Protein AF-Q4MZN1-F1 (afdb_monomer)

Structure (mmCIF, N/CA/C/O backbone):
data_AF-Q4MZN1-F1
#
_entry.id   AF-Q4MZN1-F1
#
loop_
_atom_site.group_PDB
_atom_site.id
_atom_site.type_symbol
_atom_site.label_atom_id
_atom_site.label_alt_id
_atom_site.label_comp_id
_atom_site.label_asym_id
_atom_site.label_entity_id
_atom_site.label_seq_id
_atom_site.pdbx_PDB_ins_code
_atom_site.Cartn_x
_atom_site.Cartn_y
_atom_site.Cartn_z
_atom_site.occupancy
_atom_site.B_iso_or_equiv
_atom_site.auth_seq_id
_atom_sit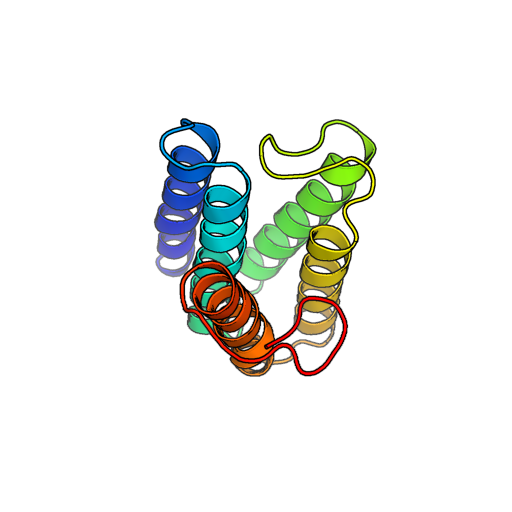e.auth_comp_id
_atom_site.auth_asym_id
_atom_site.auth_atom_id
_atom_site.pdbx_PDB_model_num
ATOM 1 N N . MET A 1 1 ? -8.187 -3.356 22.901 1.00 56.69 1 MET A N 1
ATOM 2 C CA . MET A 1 1 ? -6.742 -3.669 22.824 1.00 56.69 1 MET A CA 1
ATOM 3 C C . MET A 1 1 ? -6.470 -4.682 21.716 1.00 56.69 1 MET A C 1
ATOM 5 O O . MET A 1 1 ? -5.503 -4.509 20.990 1.00 56.69 1 MET A O 1
ATOM 9 N N . ASP A 1 2 ? -7.379 -5.639 21.507 1.00 67.44 2 ASP A N 1
ATOM 10 C CA . ASP A 1 2 ? -7.281 -6.685 20.476 1.00 67.44 2 ASP A CA 1
ATOM 11 C C . ASP A 1 2 ? -7.077 -6.170 19.045 1.00 67.44 2 ASP A C 1
ATOM 13 O O . ASP A 1 2 ? -6.272 -6.726 18.312 1.00 67.44 2 ASP A O 1
ATOM 17 N N . GLU A 1 3 ? -7.705 -5.058 18.646 1.00 70.81 3 GLU A N 1
ATOM 18 C CA . GLU A 1 3 ? -7.513 -4.513 17.291 1.00 70.81 3 GLU A CA 1
ATOM 19 C C . GLU A 1 3 ? -6.106 -3.935 17.044 1.00 70.81 3 GLU A C 1
ATOM 21 O O . GLU A 1 3 ? -5.654 -3.869 15.900 1.00 70.81 3 GLU A O 1
ATOM 26 N N . MET A 1 4 ? -5.372 -3.544 18.095 1.00 77.81 4 MET A N 1
ATOM 27 C CA . MET A 1 4 ? -4.014 -3.004 17.943 1.00 77.81 4 MET A CA 1
ATOM 28 C C . MET A 1 4 ? -2.994 -4.082 17.569 1.00 77.81 4 MET A C 1
ATOM 30 O O . MET A 1 4 ? -1.915 -3.750 17.078 1.00 77.81 4 MET A O 1
ATOM 34 N N . ILE A 1 5 ? -3.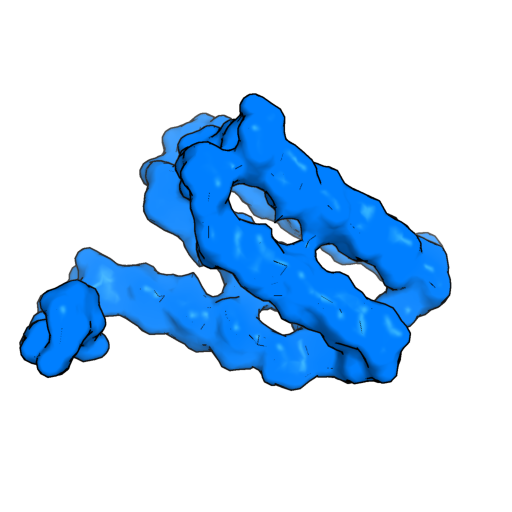346 -5.366 17.709 1.00 86.69 5 ILE A N 1
ATOM 35 C CA . ILE A 1 5 ? -2.508 -6.482 17.254 1.00 86.69 5 ILE A CA 1
ATOM 36 C C . ILE A 1 5 ? -2.217 -6.395 15.750 1.00 86.69 5 ILE A C 1
ATOM 38 O O . ILE A 1 5 ? -1.175 -6.852 15.289 1.00 86.69 5 ILE A O 1
ATOM 42 N N . HIS A 1 6 ? -3.098 -5.742 14.984 1.00 85.81 6 HIS A N 1
ATOM 43 C CA . HIS A 1 6 ? -2.942 -5.516 13.550 1.00 85.81 6 HIS A CA 1
ATOM 44 C C . HIS A 1 6 ? -1.828 -4.517 13.201 1.00 85.81 6 HIS A C 1
ATOM 46 O O . HIS A 1 6 ? -1.381 -4.489 12.056 1.00 85.81 6 HIS A O 1
ATOM 52 N N . LEU A 1 7 ? -1.319 -3.742 14.164 1.00 85.38 7 LEU A N 1
ATOM 53 C CA . LEU A 1 7 ? -0.170 -2.855 13.949 1.00 85.38 7 LEU A CA 1
ATOM 54 C C . LEU A 1 7 ? 1.158 -3.622 13.903 1.00 85.38 7 LEU A C 1
ATOM 56 O O . LEU A 1 7 ? 2.086 -3.192 13.221 1.00 85.38 7 LEU A O 1
ATOM 60 N N . ILE A 1 8 ? 1.240 -4.777 14.570 1.00 90.38 8 ILE A N 1
ATOM 61 C CA . ILE A 1 8 ? 2.434 -5.635 14.581 1.00 90.38 8 ILE A CA 1
ATOM 62 C C . ILE A 1 8 ? 2.815 -6.102 13.165 1.00 90.38 8 ILE A C 1
ATOM 64 O O . ILE A 1 8 ? 3.956 -5.862 12.761 1.00 90.38 8 ILE A O 1
ATOM 68 N N . PRO A 1 9 ? 1.916 -6.723 12.368 1.00 91.81 9 PRO A N 1
ATOM 69 C CA . PRO A 1 9 ? 2.267 -7.129 11.011 1.00 91.81 9 PRO A CA 1
ATOM 70 C C . PRO A 1 9 ? 2.613 -5.928 10.125 1.00 91.81 9 PRO A C 1
ATOM 72 O O . PRO A 1 9 ? 3.531 -6.038 9.319 1.00 91.81 9 PRO A O 1
ATOM 75 N N . ILE A 1 10 ? 1.954 -4.773 10.299 1.00 91.62 10 ILE A N 1
ATOM 76 C CA . ILE A 1 10 ? 2.294 -3.544 9.561 1.00 91.62 10 ILE A CA 1
ATOM 77 C C . ILE A 1 10 ? 3.738 -3.128 9.860 1.00 91.62 10 ILE A C 1
ATOM 79 O O . ILE A 1 10 ? 4.516 -2.911 8.932 1.00 91.62 10 ILE A O 1
ATOM 83 N N . LEU A 1 11 ? 4.124 -3.065 11.135 1.00 92.00 11 LEU A N 1
ATOM 84 C CA . LEU A 1 11 ? 5.488 -2.717 11.529 1.00 92.00 11 LEU A CA 1
ATOM 85 C C . LEU A 1 11 ? 6.510 -3.689 10.924 1.00 92.00 11 LEU A C 1
ATOM 87 O O . LEU A 1 11 ? 7.506 -3.253 10.348 1.00 92.00 11 LEU A O 1
ATOM 91 N N . LEU A 1 12 ? 6.241 -4.995 10.993 1.00 93.44 12 LEU A N 1
ATOM 92 C CA . LEU A 1 12 ? 7.110 -6.025 10.421 1.00 93.44 12 LEU A CA 1
ATOM 93 C C . LEU A 1 12 ? 7.273 -5.858 8.900 1.00 93.44 12 LEU A C 1
ATOM 95 O O . LEU A 1 12 ? 8.391 -5.914 8.388 1.00 93.44 12 LEU A O 1
ATOM 99 N N . ILE A 1 13 ? 6.176 -5.594 8.182 1.00 94.50 13 ILE A N 1
ATOM 100 C CA . ILE A 1 13 ? 6.180 -5.322 6.738 1.00 94.50 13 ILE A CA 1
ATOM 101 C C . ILE A 1 13 ? 7.083 -4.126 6.416 1.00 94.50 13 ILE A C 1
ATOM 103 O O . ILE A 1 13 ? 7.906 -4.208 5.501 1.00 94.50 13 ILE A O 1
ATOM 107 N N . PHE A 1 14 ? 6.973 -3.031 7.175 1.00 92.38 14 PHE A N 1
ATOM 108 C CA . PHE A 1 14 ? 7.818 -1.853 6.976 1.00 92.38 14 PHE A CA 1
ATOM 109 C C . PHE A 1 14 ? 9.292 -2.141 7.274 1.00 92.38 14 PHE A C 1
ATOM 111 O O . PHE A 1 14 ? 10.144 -1.732 6.487 1.00 92.38 14 PHE A O 1
ATOM 118 N N . ILE A 1 15 ? 9.606 -2.886 8.339 1.00 93.69 15 ILE A N 1
ATOM 119 C CA . ILE A 1 15 ? 10.985 -3.293 8.657 1.00 93.69 15 ILE A CA 1
ATOM 120 C C . ILE A 1 15 ? 11.592 -4.086 7.493 1.00 93.69 15 ILE A C 1
ATOM 122 O O . ILE A 1 15 ? 12.692 -3.765 7.040 1.00 93.69 15 ILE A O 1
ATOM 126 N N . ILE A 1 16 ? 10.869 -5.075 6.960 1.00 92.25 16 ILE A N 1
ATOM 127 C CA . ILE A 1 16 ? 11.333 -5.882 5.821 1.00 92.25 16 ILE A CA 1
ATOM 128 C C . ILE A 1 16 ? 11.500 -5.016 4.566 1.00 92.25 16 ILE A C 1
ATOM 130 O O . ILE A 1 16 ? 12.486 -5.145 3.843 1.00 92.25 16 ILE A O 1
ATOM 134 N N . ALA A 1 17 ? 10.567 -4.102 4.302 1.00 91.62 17 ALA A N 1
ATOM 135 C CA . ALA A 1 17 ? 10.654 -3.219 3.143 1.00 91.62 17 ALA A CA 1
ATOM 136 C C . ALA A 1 17 ? 11.851 -2.252 3.220 1.00 91.62 17 ALA A C 1
ATOM 138 O O . ALA A 1 17 ? 12.406 -1.883 2.180 1.00 91.62 17 ALA A O 1
ATOM 139 N N . TYR A 1 18 ? 12.255 -1.862 4.433 1.00 92.69 18 TYR A N 1
ATOM 140 C CA . TYR A 1 18 ? 13.376 -0.958 4.706 1.00 92.69 18 TYR A CA 1
ATOM 141 C C . TYR A 1 18 ? 14.739 -1.652 4.818 1.00 92.69 18 TYR A C 1
ATOM 143 O O . TYR A 1 18 ? 15.761 -1.007 4.577 1.00 92.69 18 TYR A O 1
ATOM 151 N N . SER A 1 19 ? 14.784 -2.946 5.139 1.00 91.25 19 SER A N 1
ATOM 152 C CA . SER A 1 19 ? 16.030 -3.690 5.384 1.00 91.25 19 SER A CA 1
ATOM 153 C C . SER A 1 19 ? 16.883 -3.940 4.135 1.00 91.25 19 SER A C 1
ATOM 155 O O . SER A 1 19 ? 17.972 -4.495 4.242 1.00 91.25 19 SER A O 1
ATOM 157 N N . LYS A 1 20 ? 16.409 -3.537 2.946 1.00 86.38 20 LYS A N 1
ATOM 158 C CA . LYS A 1 20 ? 17.043 -3.789 1.636 1.00 86.38 20 LYS A CA 1
ATOM 159 C C . LYS A 1 20 ? 17.211 -5.278 1.291 1.00 86.38 20 LYS A C 1
ATOM 161 O O . LYS A 1 20 ? 17.904 -5.591 0.329 1.00 86.38 20 LYS A O 1
ATOM 166 N N . LEU A 1 21 ? 16.547 -6.182 2.021 1.00 90.88 21 LEU A N 1
ATOM 167 C CA . LEU A 1 21 ? 16.486 -7.611 1.681 1.00 90.88 21 LEU A CA 1
ATOM 168 C C . LEU A 1 21 ? 15.809 -7.846 0.323 1.00 90.88 21 LEU A C 1
ATOM 170 O O . LEU A 1 21 ? 16.147 -8.780 -0.396 1.00 90.88 21 LEU A O 1
ATOM 174 N N . LEU A 1 22 ? 14.850 -6.984 -0.024 1.00 91.06 22 LEU A N 1
ATOM 175 C CA . LEU A 1 22 ? 14.136 -6.993 -1.293 1.00 91.06 22 LEU A CA 1
ATOM 176 C C . LEU A 1 22 ? 14.553 -5.792 -2.148 1.00 91.06 22 LEU A C 1
ATOM 178 O O . LEU A 1 22 ? 14.903 -4.724 -1.639 1.00 91.06 22 LEU A O 1
ATOM 182 N N . ASN A 1 23 ? 14.478 -5.950 -3.473 1.00 92.62 23 ASN A N 1
ATOM 183 C CA . ASN A 1 23 ? 14.651 -4.816 -4.378 1.00 92.62 23 ASN A CA 1
ATOM 184 C C . ASN A 1 23 ? 13.491 -3.810 -4.215 1.00 92.62 23 ASN A C 1
ATOM 186 O O . ASN A 1 23 ? 12.427 -4.131 -3.682 1.00 92.62 23 ASN A O 1
ATOM 190 N N . LYS A 1 24 ? 13.675 -2.585 -4.723 1.00 93.00 24 LYS A N 1
ATOM 191 C CA . LYS A 1 24 ? 12.684 -1.500 -4.581 1.00 93.00 24 LYS A CA 1
ATOM 192 C C . LYS A 1 24 ? 11.281 -1.897 -5.058 1.00 93.00 24 LYS A C 1
ATOM 194 O O . LYS A 1 24 ? 10.296 -1.510 -4.433 1.00 93.00 24 LYS A O 1
ATOM 199 N N . PHE A 1 25 ? 11.194 -2.666 -6.143 1.00 93.44 25 PHE A N 1
ATOM 200 C CA . PHE A 1 25 ? 9.923 -3.123 -6.699 1.00 93.44 25 PHE A CA 1
ATOM 201 C C . PHE A 1 25 ? 9.195 -4.070 -5.735 1.00 93.44 25 PHE A C 1
ATOM 203 O O . PHE A 1 25 ? 8.046 -3.812 -5.377 1.00 93.44 25 PHE A O 1
ATOM 210 N N . TYR A 1 26 ? 9.867 -5.116 -5.255 1.00 94.38 26 TYR A N 1
ATOM 211 C CA . TYR A 1 26 ? 9.272 -6.091 -4.342 1.00 94.38 26 TYR A CA 1
ATOM 212 C C . TYR A 1 26 ? 8.978 -5.498 -2.965 1.00 94.38 26 TYR A C 1
ATOM 214 O O . TYR A 1 26 ? 7.898 -5.753 -2.438 1.00 94.38 26 TYR A O 1
ATOM 222 N N . SER A 1 27 ? 9.851 -4.642 -2.417 1.00 95.19 27 SER A N 1
ATOM 223 C CA . SER A 1 27 ? 9.571 -3.920 -1.165 1.00 95.19 27 SER A CA 1
ATOM 224 C C . SER A 1 27 ? 8.278 -3.113 -1.265 1.00 95.19 27 SER A C 1
ATOM 226 O O . SER A 1 27 ? 7.425 -3.186 -0.384 1.00 95.19 27 SER A O 1
ATOM 228 N N . ARG A 1 28 ? 8.084 -2.387 -2.373 1.00 95.00 28 ARG A N 1
ATOM 229 C CA . ARG A 1 28 ? 6.855 -1.624 -2.612 1.00 95.00 28 ARG A CA 1
ATOM 230 C C . ARG A 1 28 ? 5.625 -2.527 -2.667 1.00 95.00 28 ARG A C 1
ATOM 232 O O . ARG A 1 28 ? 4.600 -2.197 -2.076 1.00 95.00 28 ARG A O 1
ATOM 239 N N . LYS A 1 29 ? 5.702 -3.638 -3.399 1.00 95.38 29 LYS A N 1
ATOM 240 C CA . LYS A 1 29 ? 4.565 -4.550 -3.573 1.00 95.38 29 LYS A CA 1
ATOM 241 C C . LYS A 1 29 ? 4.231 -5.305 -2.292 1.00 95.38 29 LYS A C 1
ATOM 243 O O . LYS A 1 29 ? 3.050 -5.481 -2.012 1.00 95.38 29 LYS A O 1
ATOM 248 N N . LEU A 1 30 ? 5.234 -5.643 -1.482 1.00 95.62 30 LEU A N 1
ATOM 249 C CA . LEU A 1 30 ? 5.050 -6.192 -0.141 1.00 95.62 30 LEU A CA 1
ATOM 250 C C . LEU A 1 30 ? 4.294 -5.212 0.764 1.00 95.62 30 LEU A C 1
ATOM 252 O O . LEU A 1 30 ? 3.331 -5.616 1.405 1.00 95.62 30 LEU A O 1
ATOM 256 N N . VAL A 1 31 ? 4.685 -3.932 0.788 1.00 95.38 31 VAL A N 1
ATOM 257 C CA . VAL A 1 31 ? 3.991 -2.910 1.593 1.00 95.38 31 VAL A CA 1
ATOM 258 C C . VAL A 1 31 ? 2.561 -2.707 1.103 1.00 95.38 31 VAL A C 1
ATOM 260 O O . VAL A 1 31 ? 1.636 -2.738 1.907 1.00 95.38 31 VAL A O 1
ATOM 263 N N . HIS A 1 32 ? 2.363 -2.547 -0.208 1.00 95.6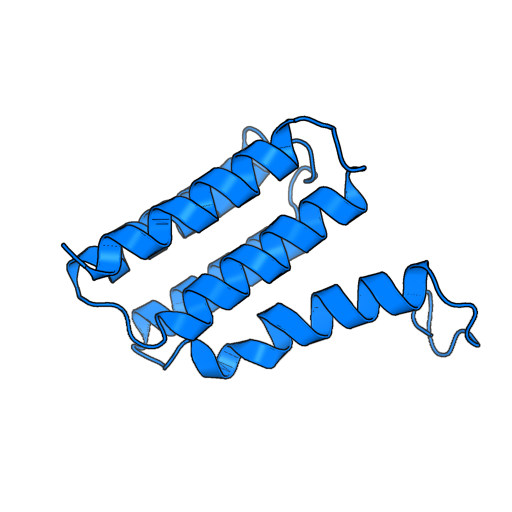2 32 HIS A N 1
ATOM 264 C CA . HIS A 1 32 ? 1.035 -2.361 -0.805 1.00 95.62 32 HIS A CA 1
ATOM 265 C C . HIS A 1 32 ? 0.105 -3.528 -0.464 1.00 95.62 32 HIS A C 1
ATOM 267 O O . HIS A 1 32 ? -0.980 -3.317 0.074 1.00 95.62 32 HIS A O 1
ATOM 273 N N . LEU A 1 33 ? 0.539 -4.757 -0.752 1.00 96.44 33 LEU A N 1
ATOM 274 C CA . LEU A 1 33 ? -0.264 -5.956 -0.542 1.00 96.44 33 LEU A CA 1
ATOM 275 C C . LEU A 1 33 ? -0.460 -6.249 0.944 1.00 96.44 33 LEU A C 1
ATOM 277 O O . LEU A 1 33 ? -1.581 -6.488 1.384 1.00 96.44 33 LEU A O 1
ATOM 281 N N . GLY A 1 34 ? 0.612 -6.202 1.730 1.00 95.19 34 GLY A N 1
ATOM 282 C CA . GLY A 1 34 ? 0.580 -6.523 3.151 1.00 95.19 34 GLY A CA 1
ATOM 283 C C . GLY A 1 34 ? -0.288 -5.549 3.946 1.00 95.19 34 GLY A C 1
ATOM 284 O O . GLY A 1 34 ? -1.199 -5.978 4.654 1.00 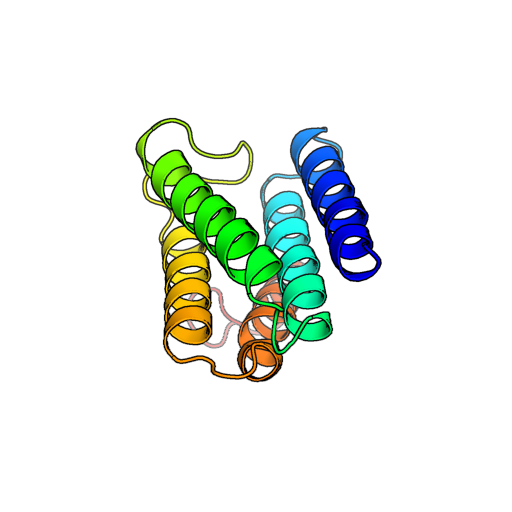95.19 34 GLY A O 1
ATOM 285 N N . CYS A 1 35 ? -0.078 -4.239 3.783 1.00 95.19 35 CYS A N 1
ATOM 286 C CA . CYS A 1 35 ? -0.920 -3.234 4.436 1.00 95.19 35 CYS A CA 1
ATOM 287 C C . CYS A 1 35 ? -2.371 -3.320 3.946 1.00 95.19 35 CYS A C 1
ATOM 289 O O . CYS A 1 35 ? -3.293 -3.224 4.755 1.00 95.19 35 CYS A O 1
ATOM 291 N N . GLY A 1 36 ? -2.587 -3.556 2.649 1.00 95.25 36 GLY A N 1
ATOM 292 C CA . GLY A 1 36 ? -3.921 -3.735 2.082 1.00 95.25 36 GLY A CA 1
ATOM 293 C C . GLY A 1 36 ? -4.672 -4.933 2.671 1.00 95.25 36 GLY A C 1
ATOM 294 O O . GLY A 1 36 ? -5.845 -4.815 3.024 1.00 95.25 36 GLY A O 1
ATOM 295 N N . LEU A 1 37 ? -3.999 -6.070 2.873 1.00 95.44 37 LEU A N 1
ATOM 296 C CA . LEU A 1 37 ? -4.588 -7.245 3.526 1.00 95.44 37 LEU A CA 1
ATOM 297 C C . LEU A 1 37 ? -4.965 -6.974 4.985 1.00 95.44 37 LEU A C 1
ATOM 299 O O . LEU A 1 37 ? -6.044 -7.383 5.418 1.00 95.44 37 LEU A O 1
ATOM 303 N N . VAL A 1 38 ? -4.120 -6.260 5.734 1.00 94.75 38 VAL A N 1
ATOM 304 C CA . VAL A 1 38 ? -4.437 -5.872 7.117 1.00 94.75 38 VAL A CA 1
ATOM 305 C C . VAL A 1 38 ? -5.668 -4.962 7.148 1.00 94.75 38 VAL A C 1
ATOM 307 O O . VAL A 1 38 ? -6.603 -5.225 7.905 1.00 94.75 38 VAL A O 1
ATOM 310 N N . LEU A 1 39 ? -5.727 -3.950 6.277 1.00 94.69 39 LEU A N 1
ATOM 311 C CA . LEU A 1 39 ? -6.880 -3.050 6.166 1.00 94.69 39 LEU A CA 1
ATOM 312 C C . LEU A 1 39 ? -8.165 -3.794 5.770 1.00 94.69 39 LEU A C 1
ATOM 314 O O . LEU A 1 39 ? -9.221 -3.560 6.358 1.00 94.69 39 LEU A O 1
ATOM 318 N N . ALA A 1 40 ? -8.090 -4.732 4.825 1.00 93.88 40 ALA A N 1
ATOM 319 C CA . ALA A 1 40 ? -9.234 -5.552 4.428 1.00 93.88 40 ALA A CA 1
ATOM 320 C C . ALA A 1 40 ? -9.701 -6.512 5.533 1.00 93.88 40 ALA A C 1
ATOM 322 O O . ALA A 1 40 ? -10.902 -6.788 5.643 1.00 93.88 40 ALA A O 1
ATOM 323 N N . LYS A 1 41 ? -8.771 -7.024 6.353 1.00 93.38 41 LYS A N 1
ATOM 324 C CA . LYS A 1 41 ? -9.090 -7.865 7.513 1.00 93.38 41 LYS A CA 1
ATOM 325 C C . LYS A 1 41 ? -9.808 -7.065 8.595 1.00 93.38 41 LYS A C 1
ATOM 327 O O . LYS A 1 41 ? -10.811 -7.558 9.107 1.00 93.38 41 LYS A O 1
ATOM 332 N N . VAL A 1 42 ? -9.332 -5.852 8.885 1.00 92.69 42 VAL A N 1
ATOM 333 C CA . VAL A 1 42 ? -9.997 -4.897 9.787 1.00 92.69 42 VAL A CA 1
ATOM 334 C C . VAL A 1 42 ? -11.393 -4.551 9.265 1.00 92.69 42 VAL A C 1
ATOM 336 O O . VAL A 1 42 ? -12.354 -4.576 10.025 1.00 92.69 42 VAL A O 1
ATOM 339 N N . ASN A 1 43 ? -11.524 -4.316 7.954 1.00 93.81 43 ASN A N 1
ATOM 340 C CA . ASN A 1 43 ? -12.765 -4.030 7.232 1.00 93.81 43 ASN A CA 1
ATOM 341 C C . ASN A 1 43 ? -13.493 -2.747 7.676 1.00 93.81 43 ASN A C 1
ATOM 343 O O . ASN A 1 43 ? -13.556 -1.789 6.912 1.00 93.81 43 ASN A O 1
ATOM 347 N N . VAL A 1 44 ? -14.038 -2.721 8.891 1.00 93.56 44 VAL A N 1
ATOM 348 C CA . VAL A 1 44 ? -14.718 -1.566 9.489 1.00 93.56 44 VAL A CA 1
ATOM 349 C C . VAL A 1 44 ? -14.001 -1.249 10.806 1.00 93.56 44 VAL A C 1
ATOM 351 O O . VAL A 1 44 ? -14.302 -1.871 11.820 1.00 93.56 44 VAL A O 1
ATOM 354 N N . PRO A 1 45 ? -13.014 -0.335 10.802 1.00 91.12 45 PRO A N 1
ATOM 355 C CA . PRO A 1 45 ? -12.233 -0.026 11.999 1.00 91.12 45 PRO A CA 1
ATOM 356 C C . PRO A 1 45 ? -13.087 0.610 13.103 1.00 91.12 45 PRO A C 1
ATOM 358 O O . PRO A 1 45 ? -13.992 1.400 12.818 1.00 91.12 45 PRO A O 1
ATOM 361 N N . SER A 1 46 ? -12.755 0.341 14.368 1.00 91.44 46 SER A N 1
ATOM 362 C CA . SER A 1 46 ? -13.290 1.098 15.505 1.00 91.44 46 SER A CA 1
ATOM 363 C C . SER A 1 46 ? -12.871 2.576 15.449 1.00 91.44 46 SER A C 1
ATOM 365 O O . SER A 1 46 ? -11.911 2.944 14.771 1.00 91.44 46 SER A O 1
ATOM 367 N N . VAL A 1 47 ? -13.579 3.452 16.170 1.00 91.12 47 VAL A N 1
ATOM 368 C CA . VAL A 1 47 ? -13.273 4.897 16.242 1.00 91.12 47 VAL A CA 1
ATOM 369 C C . VAL A 1 47 ? -11.789 5.196 16.530 1.00 91.12 47 VAL A C 1
ATOM 371 O O . VAL A 1 47 ? -11.198 5.951 15.758 1.00 91.12 47 VAL A O 1
ATOM 374 N N . PRO A 1 48 ? -11.133 4.606 17.552 1.00 91.44 48 PRO A N 1
ATOM 375 C CA . PRO A 1 48 ? -9.713 4.873 17.789 1.00 91.44 48 PRO A CA 1
ATOM 376 C C . PRO A 1 48 ? -8.825 4.397 16.630 1.00 91.44 48 PRO A C 1
ATOM 378 O O . PRO A 1 48 ? -7.898 5.101 16.230 1.00 91.44 48 PRO A O 1
ATOM 381 N N . LEU A 1 49 ? -9.128 3.237 16.040 1.00 90.88 49 LEU A N 1
ATOM 382 C CA . LEU A 1 49 ? -8.354 2.699 14.925 1.00 90.88 49 LEU A CA 1
ATOM 383 C C . LEU A 1 49 ? -8.519 3.537 13.646 1.00 90.88 49 LEU A C 1
ATOM 385 O O . LEU A 1 49 ? -7.552 3.693 12.901 1.00 90.88 49 LEU A O 1
ATOM 389 N N . LYS A 1 50 ? -9.694 4.140 13.413 1.00 93.50 50 LYS A N 1
ATOM 390 C CA . LYS A 1 50 ? -9.916 5.089 12.305 1.00 93.50 50 LYS A CA 1
ATOM 391 C C . LYS A 1 50 ? -8.921 6.236 12.352 1.00 93.50 50 LYS A C 1
ATOM 393 O O . LYS A 1 50 ? -8.276 6.502 11.341 1.00 93.50 50 LYS A O 1
ATOM 398 N N . TYR A 1 51 ? -8.766 6.872 13.512 1.00 93.62 51 TYR A N 1
ATOM 399 C CA . TYR A 1 51 ? -7.838 7.991 13.667 1.00 93.62 51 TYR A CA 1
ATOM 400 C C . TYR A 1 51 ? -6.387 7.570 13.436 1.00 93.62 51 TYR A C 1
ATOM 402 O O . TYR A 1 51 ? -5.647 8.285 12.764 1.00 93.62 51 TYR A O 1
ATOM 410 N N . ILE A 1 52 ? -5.992 6.386 13.914 1.00 93.12 52 ILE A N 1
ATOM 411 C CA . ILE A 1 52 ? -4.647 5.847 13.672 1.00 93.12 52 ILE A CA 1
ATOM 412 C C . ILE A 1 52 ? -4.416 5.613 12.175 1.00 93.12 52 ILE A C 1
ATOM 414 O O . ILE A 1 52 ? -3.404 6.058 11.635 1.00 93.12 52 ILE A O 1
ATOM 418 N N . ILE A 1 53 ? -5.349 4.952 11.482 1.00 94.06 53 ILE A N 1
ATOM 419 C CA . ILE A 1 53 ? -5.205 4.680 10.045 1.00 94.06 53 ILE A CA 1
ATOM 420 C C . ILE A 1 53 ? -5.190 5.991 9.248 1.00 94.06 53 ILE A C 1
ATOM 422 O O . ILE A 1 53 ? -4.360 6.145 8.353 1.00 94.06 53 ILE A O 1
ATOM 426 N N . GLN A 1 54 ? -6.056 6.950 9.586 1.00 95.50 54 GLN A N 1
ATOM 427 C CA . GLN A 1 54 ? -6.077 8.269 8.950 1.00 95.50 54 GLN A CA 1
ATOM 428 C C . GLN A 1 54 ? -4.751 9.005 9.141 1.00 95.50 54 GLN A C 1
ATOM 430 O O . GLN A 1 54 ? -4.195 9.516 8.170 1.00 95.50 54 GLN A O 1
ATOM 435 N N . LEU A 1 55 ? -4.208 9.008 10.360 1.00 95.69 55 LEU A N 1
ATOM 436 C CA . LEU A 1 55 ? -2.917 9.619 10.658 1.00 95.69 55 LEU A CA 1
ATOM 437 C C . LEU A 1 55 ? -1.795 8.978 9.829 1.00 95.69 55 LEU A C 1
ATOM 439 O O . LEU A 1 55 ? -1.041 9.692 9.172 1.00 95.69 55 LEU A O 1
ATOM 443 N N . ILE A 1 56 ? -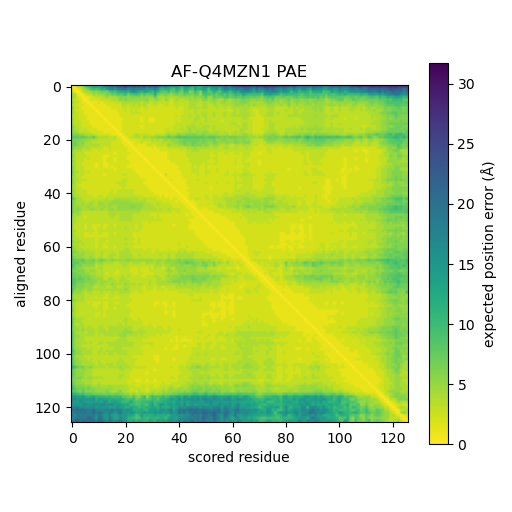1.712 7.644 9.798 1.00 94.81 56 ILE A N 1
ATOM 444 C CA . ILE A 1 56 ? -0.701 6.916 9.011 1.00 94.81 56 ILE A CA 1
ATOM 445 C C . ILE A 1 56 ? -0.842 7.222 7.515 1.00 94.81 56 ILE A C 1
ATOM 447 O O . ILE A 1 56 ? 0.166 7.448 6.840 1.00 94.81 56 ILE A O 1
ATOM 451 N N . ALA A 1 57 ? -2.068 7.256 6.990 1.00 96.00 57 ALA A N 1
ATOM 452 C CA . ALA A 1 57 ? -2.326 7.552 5.585 1.00 96.0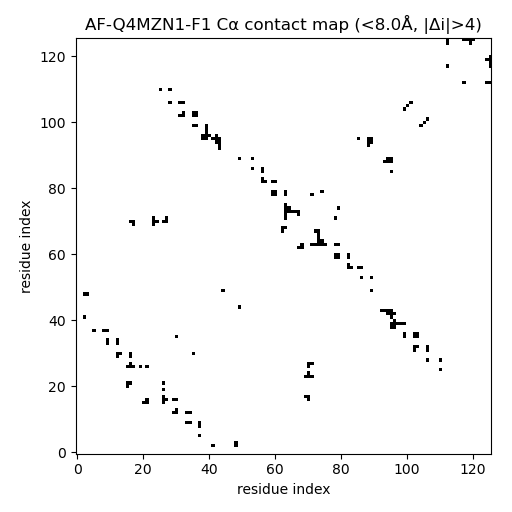0 57 ALA A CA 1
ATOM 453 C C . ALA A 1 57 ? -1.912 8.988 5.222 1.00 96.00 57 ALA A C 1
ATOM 455 O O . ALA A 1 57 ? -1.225 9.192 4.221 1.00 96.00 57 ALA A O 1
ATOM 456 N N . ILE A 1 58 ? -2.251 9.973 6.059 1.00 97.00 58 ILE A N 1
ATOM 457 C CA . ILE A 1 58 ? -1.855 11.378 5.873 1.00 97.00 58 ILE A CA 1
ATOM 458 C C . ILE A 1 58 ? -0.331 11.519 5.928 1.00 97.00 58 ILE A C 1
ATOM 460 O O . ILE A 1 58 ? 0.260 12.113 5.026 1.00 97.00 58 ILE A O 1
ATOM 464 N N . LEU A 1 59 ? 0.327 10.926 6.928 1.00 95.75 59 LEU A N 1
ATOM 465 C CA . LEU A 1 59 ? 1.788 10.947 7.041 1.00 95.75 59 LEU A CA 1
ATOM 466 C C . LEU A 1 59 ? 2.467 10.278 5.838 1.00 95.75 59 LEU A C 1
ATOM 468 O O . LEU A 1 59 ? 3.482 10.776 5.356 1.00 95.75 59 LEU A O 1
ATOM 472 N N . SER A 1 60 ? 1.889 9.197 5.313 1.00 93.81 60 SER A N 1
ATOM 473 C CA . SER A 1 60 ? 2.394 8.504 4.118 1.00 93.81 60 SER A CA 1
ATOM 474 C C . SER A 1 60 ? 2.237 9.330 2.838 1.00 93.81 60 SER A C 1
ATOM 476 O O . SER A 1 60 ? 3.055 9.222 1.924 1.00 93.81 60 SER A O 1
ATOM 478 N N . ILE A 1 61 ? 1.201 10.167 2.753 1.00 95.62 61 ILE A N 1
ATOM 479 C CA . ILE A 1 61 ? 1.042 11.127 1.656 1.00 95.62 61 ILE A CA 1
ATOM 480 C C . ILE A 1 61 ? 2.089 12.233 1.798 1.00 95.62 61 ILE A C 1
ATOM 482 O O . ILE A 1 61 ? 2.818 12.495 0.846 1.00 95.62 61 ILE A O 1
ATOM 486 N N . ILE A 1 62 ? 2.217 12.833 2.986 1.00 95.25 62 ILE A N 1
ATOM 487 C CA . ILE A 1 62 ? 3.189 13.903 3.265 1.00 95.25 62 ILE A CA 1
ATOM 488 C C . ILE A 1 62 ? 4.625 13.429 2.996 1.00 95.25 62 ILE A C 1
ATOM 490 O O . ILE A 1 62 ? 5.409 14.156 2.379 1.00 95.25 62 ILE A O 1
ATOM 494 N N . SER A 1 63 ? 4.972 12.198 3.386 1.00 93.12 63 SER A N 1
ATOM 495 C CA . SER A 1 63 ? 6.308 11.643 3.149 1.00 93.12 63 SER A CA 1
ATOM 496 C C . SER A 1 63 ? 6.656 11.595 1.658 1.00 93.12 63 SER A C 1
ATOM 498 O O . SER A 1 63 ? 7.795 11.872 1.294 1.00 93.12 63 SER A O 1
ATOM 500 N N . CYS A 1 64 ? 5.685 11.376 0.763 1.00 92.94 64 CYS A N 1
ATOM 501 C CA . CYS A 1 64 ? 5.922 11.392 -0.685 1.00 92.94 64 CYS A CA 1
ATOM 502 C C . CYS A 1 64 ? 6.366 12.764 -1.232 1.00 92.94 64 CYS A C 1
ATOM 504 O O . CYS A 1 64 ? 6.937 12.821 -2.328 1.00 92.94 64 CYS A O 1
ATOM 506 N N . PHE A 1 65 ? 6.124 13.852 -0.494 1.00 92.94 65 PHE A N 1
ATOM 507 C CA . PHE A 1 65 ? 6.527 15.211 -0.865 1.00 92.94 65 PHE A CA 1
ATOM 508 C C . PHE A 1 65 ? 7.858 15.631 -0.232 1.00 92.94 65 PHE A C 1
ATOM 510 O O . PHE A 1 65 ? 8.666 16.274 -0.906 1.00 92.94 65 PHE A O 1
ATOM 517 N N . ILE A 1 66 ? 8.083 15.268 1.037 1.00 93.00 66 ILE A N 1
ATOM 518 C CA . ILE A 1 66 ? 9.234 15.735 1.826 1.00 93.00 66 ILE A CA 1
ATOM 519 C C . ILE A 1 66 ? 10.387 14.722 1.779 1.00 93.00 66 ILE A C 1
ATOM 521 O O . ILE A 1 66 ? 11.452 15.018 1.242 1.00 93.00 66 ILE A O 1
ATOM 525 N N . PHE A 1 67 ? 10.162 13.516 2.306 1.00 91.56 67 PHE A N 1
ATOM 526 C CA . PHE A 1 67 ? 11.156 12.446 2.419 1.00 91.56 67 PHE A CA 1
ATOM 527 C C . PHE A 1 67 ? 10.539 11.121 1.955 1.00 91.56 67 PHE A C 1
ATOM 529 O O . PHE A 1 67 ? 9.929 10.412 2.763 1.00 91.56 67 PHE A O 1
ATOM 536 N N . PRO A 1 68 ? 10.644 10.787 0.654 1.00 90.69 68 PRO A N 1
ATOM 537 C CA . PRO A 1 68 ? 9.991 9.606 0.112 1.00 90.69 68 PRO A CA 1
ATOM 538 C C . PRO A 1 68 ? 10.579 8.331 0.721 1.00 90.69 68 PRO A C 1
ATOM 540 O O . PRO A 1 68 ? 11.774 8.245 1.009 1.00 90.69 68 PRO A O 1
ATOM 543 N N . PHE A 1 69 ? 9.731 7.311 0.873 1.00 91.00 69 PHE A N 1
ATOM 544 C CA . PHE A 1 69 ? 10.161 5.984 1.310 1.00 91.00 69 PHE A CA 1
ATOM 545 C C . PHE A 1 69 ? 11.289 5.433 0.409 1.00 91.00 69 PHE A C 1
ATOM 547 O O . PHE A 1 69 ? 11.299 5.724 -0.789 1.00 91.00 69 PHE A O 1
ATOM 554 N N . PRO A 1 70 ? 12.186 4.561 0.910 1.00 89.69 70 PRO A N 1
ATOM 555 C CA . PRO A 1 70 ? 13.278 3.982 0.112 1.00 89.69 70 PRO A CA 1
ATOM 556 C C . PRO A 1 70 ? 12.825 3.242 -1.161 1.00 89.69 70 PRO A C 1
ATOM 558 O O . PRO A 1 70 ? 13.583 3.117 -2.126 1.00 89.69 70 PRO A O 1
ATOM 561 N N . PHE A 1 71 ? 11.587 2.740 -1.151 1.00 91.12 71 PHE A N 1
ATOM 562 C CA . PHE A 1 71 ? 10.916 2.039 -2.251 1.00 91.12 71 PHE A CA 1
ATOM 563 C C . PHE A 1 71 ? 9.949 2.935 -3.056 1.00 91.12 71 PHE A C 1
ATOM 565 O O . PHE A 1 71 ? 9.232 2.448 -3.932 1.00 91.12 71 PHE A O 1
ATOM 572 N N . SER A 1 72 ? 9.904 4.232 -2.750 1.00 91.06 72 SER A N 1
ATOM 573 C CA . SER A 1 72 ? 9.062 5.249 -3.385 1.00 91.06 72 SER A CA 1
ATOM 574 C C . SER A 1 72 ? 9.909 6.233 -4.204 1.00 91.06 72 SER A C 1
ATOM 576 O O . SER A 1 72 ? 11.142 6.205 -4.181 1.00 91.06 72 SER A O 1
ATOM 578 N N . ARG A 1 73 ? 9.237 7.116 -4.942 1.00 90.62 73 ARG A N 1
ATOM 579 C CA . ARG A 1 73 ? 9.818 8.284 -5.615 1.00 90.62 73 ARG A CA 1
ATOM 580 C C . ARG A 1 73 ? 9.121 9.563 -5.151 1.00 90.62 73 ARG A C 1
ATOM 582 O O . ARG A 1 73 ? 8.038 9.519 -4.574 1.00 90.62 73 ARG A O 1
ATOM 589 N N . LYS A 1 74 ? 9.725 10.720 -5.421 1.00 92.19 74 LYS A N 1
ATOM 590 C CA . LYS A 1 74 ? 9.067 12.007 -5.163 1.00 92.19 74 LYS A CA 1
ATOM 591 C C . LYS A 1 74 ? 7.771 12.089 -5.981 1.00 92.19 74 LYS A C 1
ATOM 593 O O . LYS A 1 74 ? 7.783 11.722 -7.156 1.00 92.19 74 LYS A O 1
ATOM 598 N N . PHE A 1 75 ? 6.682 12.553 -5.363 1.00 92.00 75 PHE A N 1
ATOM 599 C CA . PHE A 1 75 ? 5.351 12.638 -5.988 1.00 92.00 75 PHE A CA 1
ATOM 600 C C . PHE A 1 75 ? 4.817 11.290 -6.502 1.00 92.00 75 PHE A C 1
ATOM 602 O O . PHE A 1 75 ? 4.279 11.183 -7.605 1.00 92.00 75 PHE A O 1
ATOM 609 N N . ASP A 1 76 ? 4.989 10.222 -5.723 1.00 93.00 76 ASP A N 1
ATOM 610 C CA . ASP A 1 76 ? 4.525 8.898 -6.124 1.00 93.00 76 ASP A CA 1
ATOM 611 C C . ASP A 1 76 ? 2.992 8.794 -6.166 1.00 93.00 76 ASP A C 1
ATOM 613 O O . ASP A 1 76 ? 2.336 8.514 -5.161 1.00 93.00 76 ASP A O 1
ATOM 617 N N . PHE A 1 77 ? 2.424 8.961 -7.364 1.00 93.75 77 PHE A N 1
ATOM 618 C CA . PHE A 1 77 ? 0.985 8.855 -7.600 1.00 93.75 77 PHE A CA 1
ATOM 619 C C . PHE A 1 77 ? 0.369 7.557 -7.082 1.00 93.75 77 PHE A C 1
ATOM 621 O O . PHE A 1 77 ? -0.760 7.589 -6.609 1.00 93.75 77 PHE A O 1
ATOM 628 N N . GLY A 1 78 ? 1.077 6.425 -7.123 1.00 92.69 78 GLY A N 1
ATOM 629 C CA . GLY A 1 78 ? 0.514 5.157 -6.656 1.00 92.69 78 GLY A CA 1
ATOM 630 C C . GLY A 1 78 ? 0.305 5.143 -5.142 1.00 92.69 78 GLY A C 1
ATOM 631 O O . GLY A 1 78 ? -0.744 4.725 -4.671 1.00 92.69 78 GLY A O 1
ATOM 632 N N . ILE A 1 79 ? 1.272 5.654 -4.373 1.00 94.06 79 ILE A N 1
ATOM 633 C CA . ILE A 1 79 ? 1.152 5.728 -2.906 1.00 94.06 79 ILE A CA 1
ATOM 634 C C . ILE A 1 79 ? 0.143 6.807 -2.507 1.00 94.06 79 ILE A C 1
ATOM 636 O O . ILE A 1 79 ? -0.651 6.593 -1.590 1.00 94.06 79 ILE A O 1
ATOM 640 N N . ILE A 1 80 ? 0.134 7.942 -3.209 1.00 96.19 80 ILE A N 1
ATOM 641 C CA . ILE A 1 80 ? -0.8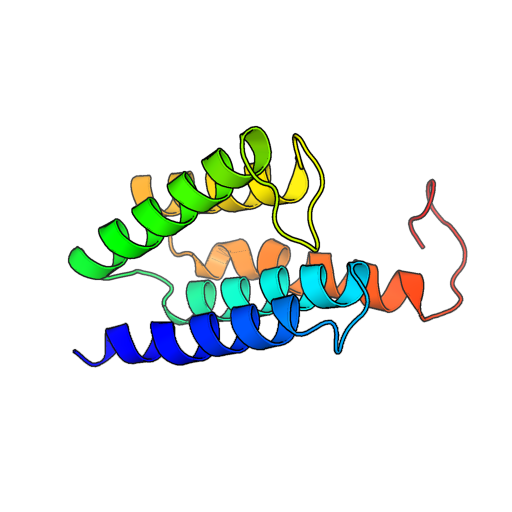13 9.029 -2.944 1.00 96.19 80 ILE A CA 1
ATOM 642 C C . ILE A 1 80 ? -2.251 8.558 -3.204 1.00 96.19 80 ILE A C 1
ATOM 644 O O . ILE A 1 80 ? -3.091 8.647 -2.313 1.00 96.19 80 ILE A O 1
ATOM 648 N N . THR A 1 81 ? -2.535 8.003 -4.387 1.00 96.25 81 THR A N 1
ATOM 649 C CA . THR A 1 81 ? -3.887 7.536 -4.756 1.00 96.25 81 THR A CA 1
ATOM 650 C C . THR A 1 81 ? -4.368 6.385 -3.877 1.00 96.25 81 THR A C 1
ATOM 652 O O . THR A 1 81 ? -5.528 6.387 -3.465 1.00 96.25 81 THR A O 1
ATOM 655 N N . TYR A 1 82 ? -3.482 5.455 -3.509 1.00 96.25 82 TYR A N 1
ATOM 656 C CA . TYR A 1 82 ? -3.787 4.391 -2.553 1.00 96.25 82 TYR A CA 1
ATOM 657 C C . TYR A 1 82 ? -4.273 4.962 -1.213 1.00 96.25 82 TYR A C 1
ATOM 659 O O . TYR A 1 82 ? -5.360 4.621 -0.745 1.00 96.25 82 TYR A O 1
ATOM 667 N N . ASN A 1 83 ? -3.495 5.866 -0.606 1.00 96.81 83 ASN A N 1
ATOM 668 C CA . ASN A 1 83 ? -3.819 6.418 0.711 1.00 96.81 83 ASN A CA 1
ATOM 669 C C . ASN A 1 83 ? -5.042 7.340 0.665 1.00 96.81 83 ASN A C 1
ATOM 671 O O . ASN A 1 83 ? -5.864 7.291 1.576 1.00 96.81 83 ASN A O 1
ATOM 675 N N . LEU A 1 84 ? -5.216 8.124 -0.404 1.00 97.38 84 LEU A N 1
ATOM 676 C CA . LEU A 1 84 ? -6.426 8.925 -0.607 1.00 97.38 84 LEU A CA 1
ATOM 677 C C . LEU A 1 84 ? -7.678 8.048 -0.704 1.00 97.38 84 LEU A C 1
ATOM 679 O O . LEU A 1 84 ? -8.685 8.357 -0.074 1.00 97.38 84 LEU A O 1
ATOM 683 N N . THR A 1 85 ? -7.608 6.929 -1.429 1.00 97.06 85 THR A N 1
ATOM 684 C CA . THR A 1 85 ? -8.735 5.991 -1.545 1.00 97.06 85 THR A CA 1
ATOM 685 C C . THR A 1 85 ? -9.103 5.409 -0.180 1.00 97.06 85 THR A C 1
ATOM 687 O O . THR A 1 85 ? -10.275 5.400 0.194 1.00 97.06 85 THR A O 1
ATOM 690 N N . VAL A 1 86 ? -8.107 4.990 0.609 1.00 96.81 86 VAL A N 1
ATOM 691 C CA . VAL A 1 86 ? -8.329 4.506 1.982 1.00 96.81 86 VAL A CA 1
ATOM 692 C C . VAL A 1 86 ? -8.958 5.593 2.860 1.00 96.81 86 VAL A C 1
ATOM 694 O O . VAL A 1 86 ? -9.923 5.312 3.569 1.00 96.81 86 VAL A O 1
ATOM 697 N N . LEU A 1 87 ? -8.469 6.836 2.790 1.00 97.56 87 LEU A N 1
ATOM 698 C CA . LEU A 1 87 ? -9.024 7.965 3.546 1.00 97.56 87 LEU A CA 1
ATOM 699 C C . LEU A 1 87 ? -10.495 8.221 3.204 1.00 97.56 87 LEU A C 1
ATOM 701 O O . LEU A 1 87 ? -11.309 8.352 4.118 1.00 97.56 87 LEU A O 1
ATOM 705 N N . VAL A 1 88 ? -10.846 8.239 1.914 1.00 97.31 88 VAL A N 1
ATOM 706 C CA . VAL A 1 88 ? -12.232 8.422 1.452 1.00 97.31 88 VAL A CA 1
ATOM 707 C C . VAL A 1 88 ? -13.138 7.323 2.006 1.00 97.31 88 VAL A C 1
ATOM 709 O O . VAL A 1 88 ? -14.205 7.621 2.538 1.00 97.31 88 VAL A O 1
ATOM 712 N N . PHE A 1 89 ? -12.705 6.062 1.953 1.00 97.19 89 PHE A N 1
ATOM 713 C CA . PHE A 1 89 ? -13.504 4.940 2.455 1.00 97.19 89 PHE A CA 1
ATOM 714 C C . PHE A 1 89 ? -13.712 5.010 3.967 1.00 97.19 89 PHE A C 1
ATOM 716 O O . PHE A 1 89 ? -14.824 4.790 4.443 1.00 97.19 89 PHE A O 1
ATOM 723 N N . ILE A 1 90 ? -12.674 5.368 4.727 1.00 95.50 90 ILE A N 1
ATOM 724 C CA . ILE A 1 90 ? -12.797 5.539 6.178 1.00 95.50 90 ILE A CA 1
ATOM 725 C C . ILE A 1 90 ? -13.735 6.700 6.510 1.00 95.50 90 ILE A C 1
ATOM 727 O O . ILE A 1 90 ? -14.565 6.566 7.409 1.00 95.50 90 ILE A O 1
ATOM 731 N N . TRP A 1 91 ? -13.624 7.821 5.794 1.00 95.25 91 TRP A N 1
ATOM 732 C CA . TRP A 1 91 ? -14.451 9.005 6.029 1.00 95.25 91 TRP A CA 1
ATOM 733 C C . TRP A 1 91 ? -15.934 8.741 5.744 1.00 95.25 91 TRP A C 1
ATOM 735 O O . TRP A 1 91 ? -16.793 9.122 6.536 1.00 95.25 91 TRP A O 1
ATOM 745 N N . LEU A 1 92 ? -16.226 8.002 4.672 1.00 95.69 92 LEU A N 1
ATOM 746 C CA . LEU A 1 92 ? -17.581 7.582 4.308 1.00 95.69 92 LEU A CA 1
ATOM 747 C C . LEU A 1 92 ? -18.078 6.353 5.090 1.00 95.69 92 LEU A C 1
ATOM 749 O O . LEU A 1 92 ? -19.202 5.912 4.874 1.00 95.69 92 LEU A O 1
ATOM 753 N N . ASN A 1 93 ? -17.271 5.798 6.002 1.00 94.06 93 ASN A N 1
ATOM 754 C CA . ASN A 1 93 ? -17.569 4.570 6.751 1.00 94.06 93 ASN A CA 1
ATOM 755 C C . ASN A 1 93 ? -17.874 3.351 5.860 1.00 94.06 93 ASN A C 1
ATOM 757 O O . ASN A 1 93 ? -18.643 2.466 6.237 1.00 94.06 93 ASN A O 1
ATOM 761 N N . ILE A 1 94 ? -17.255 3.291 4.682 1.00 95.94 94 ILE A N 1
ATOM 762 C CA . ILE A 1 94 ? -17.418 2.191 3.733 1.00 95.94 94 ILE A CA 1
ATOM 763 C C . ILE A 1 94 ? -16.495 1.028 4.141 1.00 95.94 94 ILE A C 1
ATOM 765 O O . ILE A 1 94 ? -15.329 1.265 4.472 1.00 95.94 94 ILE A O 1
ATOM 769 N N . PRO A 1 95 ? -16.964 -0.235 4.090 1.00 95.62 95 PRO A N 1
ATOM 770 C CA . PRO A 1 95 ? -16.134 -1.400 4.381 1.00 95.62 95 PRO A CA 1
ATOM 771 C C . PRO A 1 95 ? -14.878 -1.464 3.495 1.00 95.62 95 PRO A C 1
ATOM 773 O O . PRO A 1 95 ? -14.963 -1.586 2.270 1.00 95.62 95 PRO A O 1
ATOM 776 N N . LEU A 1 96 ? -13.695 -1.447 4.113 1.00 95.25 96 LEU A N 1
ATOM 777 C CA . LEU A 1 96 ? -12.399 -1.478 3.423 1.00 95.25 96 LEU A CA 1
ATOM 778 C C . LEU A 1 96 ? -12.172 -2.772 2.639 1.00 95.25 96 LEU A C 1
ATOM 780 O O . LEU A 1 96 ? -11.367 -2.794 1.711 1.00 95.25 96 LEU A O 1
ATOM 784 N N . ARG A 1 97 ? -12.896 -3.852 2.955 1.00 95.00 97 ARG A N 1
ATOM 785 C CA . ARG A 1 97 ? -12.831 -5.106 2.193 1.00 95.00 97 ARG A CA 1
ATOM 786 C C . ARG A 1 97 ? -13.268 -4.935 0.736 1.00 95.00 97 ARG A C 1
ATOM 788 O O . ARG A 1 97 ? -12.832 -5.710 -0.105 1.00 95.00 97 ARG A O 1
ATOM 795 N N . ILE A 1 98 ? -14.062 -3.917 0.404 1.00 96.00 98 ILE A N 1
ATOM 796 C CA . ILE A 1 98 ? -14.426 -3.617 -0.992 1.00 96.00 98 ILE A CA 1
ATOM 797 C C . ILE A 1 98 ? -13.182 -3.262 -1.825 1.00 96.00 98 ILE A C 1
ATOM 799 O O . ILE A 1 98 ? -13.137 -3.540 -3.020 1.00 96.00 98 ILE A O 1
ATOM 803 N N . LEU A 1 99 ? -12.131 -2.731 -1.193 1.00 95.50 99 LEU A N 1
ATOM 804 C CA . LEU A 1 99 ? -10.862 -2.391 -1.839 1.00 95.50 99 LEU A CA 1
ATOM 805 C C . LEU A 1 99 ? -9.929 -3.597 -2.041 1.00 95.50 99 LEU A C 1
ATOM 807 O O . LEU A 1 99 ? -8.814 -3.420 -2.531 1.00 95.50 99 LEU A O 1
ATOM 811 N N . LEU A 1 100 ? -10.355 -4.826 -1.717 1.00 94.00 100 LEU A N 1
ATOM 812 C CA . LEU A 1 100 ? -9.536 -6.032 -1.896 1.00 94.00 100 LEU A CA 1
ATOM 813 C C . LEU A 1 100 ? -8.945 -6.173 -3.316 1.00 94.00 100 LEU A C 1
ATOM 815 O O . LEU A 1 100 ? -7.767 -6.519 -3.414 1.00 94.00 100 LEU A O 1
ATOM 819 N N . PRO A 1 101 ? -9.671 -5.865 -4.415 1.00 94.44 101 PRO A N 1
ATOM 820 C CA . PRO A 1 101 ? -9.083 -5.895 -5.753 1.00 94.44 101 PRO A CA 1
ATOM 821 C C . PRO A 1 101 ? -7.893 -4.933 -5.902 1.00 94.44 101 PRO A C 1
ATOM 823 O O . PRO A 1 101 ? -6.858 -5.312 -6.444 1.00 94.44 101 PRO A O 1
ATOM 826 N N . MET A 1 102 ? -7.986 -3.722 -5.346 1.00 95.19 102 MET A N 1
ATOM 827 C CA . MET A 1 102 ? -6.885 -2.748 -5.343 1.00 95.19 102 MET A CA 1
ATOM 828 C C . MET A 1 102 ? -5.719 -3.204 -4.455 1.00 95.19 102 MET A C 1
ATOM 830 O O . MET A 1 102 ? -4.555 -2.966 -4.772 1.00 95.19 102 MET A O 1
ATOM 834 N N . PHE A 1 103 ? -6.016 -3.848 -3.328 1.00 95.06 103 PHE A N 1
ATOM 835 C CA . PHE A 1 103 ? -5.012 -4.299 -2.366 1.00 95.06 103 PHE A CA 1
ATOM 836 C C . PHE A 1 103 ? -4.258 -5.550 -2.810 1.00 95.06 103 PHE A C 1
ATOM 838 O O . PHE A 1 103 ? -3.081 -5.681 -2.492 1.00 95.06 103 PHE A O 1
ATOM 845 N N . VAL A 1 104 ? -4.914 -6.464 -3.525 1.00 94.12 104 VAL A N 1
ATOM 846 C CA . VAL A 1 104 ? -4.362 -7.788 -3.844 1.00 94.12 104 VAL A CA 1
ATOM 847 C C . VAL A 1 104 ? -4.147 -7.954 -5.339 1.00 94.12 104 VAL A C 1
ATOM 849 O O . VAL A 1 104 ? -3.032 -8.245 -5.763 1.00 94.12 104 VAL A O 1
ATOM 852 N N . VAL A 1 105 ? -5.187 -7.754 -6.151 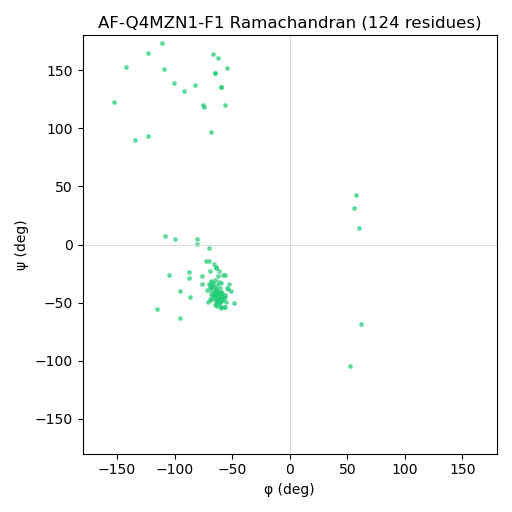1.00 93.31 105 VAL A N 1
ATOM 853 C CA . VAL A 1 105 ? -5.126 -8.063 -7.587 1.00 93.31 105 VAL A CA 1
ATOM 854 C C . VAL A 1 105 ? -4.125 -7.154 -8.293 1.00 93.31 105 VAL A C 1
ATOM 856 O O . VAL A 1 105 ? -3.307 -7.655 -9.056 1.00 93.31 105 VAL A O 1
ATOM 859 N N . ASP A 1 106 ? -4.109 -5.855 -7.989 1.00 90.88 106 ASP A N 1
ATOM 860 C CA . ASP A 1 106 ? -3.164 -4.908 -8.599 1.00 90.88 106 ASP A CA 1
ATOM 861 C C . ASP A 1 106 ? -1.678 -5.258 -8.336 1.00 90.88 106 ASP A C 1
ATOM 863 O O . ASP A 1 106 ? -0.908 -5.437 -9.292 1.00 90.88 106 ASP A O 1
ATOM 867 N N . PRO A 1 107 ? -1.219 -5.437 -7.078 1.00 93.50 107 PRO A N 1
ATOM 868 C CA . PRO A 1 107 ? 0.162 -5.838 -6.845 1.00 93.50 107 PRO A CA 1
ATOM 869 C C . PRO A 1 107 ? 0.471 -7.242 -7.376 1.00 93.50 107 PRO A C 1
ATOM 871 O O . PRO A 1 107 ? 1.559 -7.431 -7.927 1.00 93.50 107 PRO A O 1
ATOM 874 N N . MET A 1 108 ? -0.457 -8.200 -7.290 1.00 93.69 108 MET A N 1
ATOM 875 C CA . MET A 1 108 ? -0.243 -9.552 -7.821 1.00 93.69 108 MET A CA 1
ATOM 876 C C . MET A 1 108 ? -0.110 -9.566 -9.339 1.00 93.69 108 MET A C 1
ATOM 878 O O . MET A 1 108 ? 0.851 -10.143 -9.841 1.00 93.69 108 MET A O 1
ATOM 882 N N . ALA A 1 109 ? -0.983 -8.866 -10.063 1.00 91.44 109 ALA A N 1
ATOM 883 C CA . ALA A 1 109 ? -0.890 -8.730 -11.513 1.00 91.44 109 ALA A CA 1
ATOM 884 C C . ALA A 1 109 ? 0.471 -8.149 -11.921 1.00 91.44 109 ALA A C 1
ATOM 886 O O . ALA A 1 109 ? 1.128 -8.676 -12.814 1.00 91.44 109 ALA A O 1
ATOM 887 N N . SER A 1 110 ? 0.955 -7.126 -11.208 1.00 91.00 110 SER A N 1
ATOM 888 C CA . SER A 1 110 ? 2.273 -6.552 -11.499 1.00 91.00 110 SER A CA 1
ATOM 889 C C . SER A 1 110 ? 3.441 -7.493 -11.190 1.00 91.00 110 SER A C 1
ATOM 891 O O . SER A 1 110 ? 4.425 -7.488 -11.924 1.00 91.00 110 SER A O 1
ATOM 893 N N . ILE A 1 111 ? 3.359 -8.306 -10.131 1.00 93.69 111 ILE A N 1
ATOM 894 C CA . ILE A 1 111 ? 4.397 -9.294 -9.805 1.00 93.69 111 ILE A CA 1
ATOM 895 C C . ILE A 1 111 ? 4.410 -10.394 -10.865 1.00 93.69 111 ILE A C 1
ATOM 897 O O . ILE A 1 111 ? 5.476 -10.709 -11.391 1.00 93.69 111 ILE A O 1
ATOM 901 N N . VAL A 1 112 ? 3.242 -10.935 -11.213 1.00 92.94 112 VAL A N 1
ATOM 902 C CA . VAL A 1 112 ? 3.106 -11.991 -12.221 1.00 92.94 112 VAL A CA 1
ATOM 903 C C . VAL A 1 112 ? 3.591 -11.496 -13.582 1.00 92.94 112 VAL A C 1
ATOM 905 O O . VAL A 1 112 ? 4.483 -12.115 -14.151 1.00 92.94 112 VAL A O 1
ATOM 908 N N . GLY A 1 113 ? 3.111 -10.341 -14.051 1.00 89.25 113 GLY A N 1
ATOM 909 C CA . GLY A 1 113 ? 3.502 -9.770 -15.347 1.00 89.25 113 GLY A CA 1
ATOM 910 C C . GLY A 1 113 ? 4.970 -9.337 -15.440 1.00 89.25 113 GLY A C 1
ATOM 911 O O . GLY A 1 113 ? 5.488 -9.155 -16.534 1.00 89.25 113 GLY A O 1
ATOM 912 N N . THR A 1 114 ? 5.665 -9.189 -14.307 1.00 88.62 114 THR A N 1
ATOM 913 C CA . THR A 1 114 ? 7.113 -8.911 -14.289 1.00 88.62 114 THR A CA 1
ATOM 914 C C . THR A 1 114 ? 7.950 -10.193 -14.331 1.00 88.62 114 THR A C 1
ATOM 916 O O . THR A 1 114 ? 9.079 -10.170 -14.815 1.00 88.62 114 THR A O 1
ATOM 919 N N . ASN A 1 115 ? 7.430 -11.306 -13.804 1.00 90.31 115 ASN A N 1
ATOM 920 C CA . ASN A 1 115 ? 8.194 -12.548 -13.628 1.00 90.31 115 ASN A CA 1
ATOM 921 C C . ASN A 1 115 ? 7.849 -13.641 -14.642 1.00 90.31 115 ASN A C 1
ATOM 923 O O . ASN A 1 115 ? 8.687 -14.501 -14.912 1.00 90.31 115 ASN A O 1
ATOM 927 N N . LEU A 1 116 ? 6.636 -13.638 -15.192 1.00 89.81 116 LEU A N 1
ATOM 928 C CA . LEU A 1 116 ? 6.208 -14.600 -16.200 1.00 89.81 116 LEU A CA 1
ATOM 929 C C . LEU A 1 116 ? 6.277 -13.970 -17.588 1.00 89.81 116 LEU A C 1
ATOM 931 O O . LEU A 1 116 ? 5.903 -12.818 -17.784 1.00 89.81 116 LEU A O 1
ATOM 935 N N . LYS A 1 117 ? 6.753 -14.747 -18.565 1.00 84.44 117 LYS A N 1
ATOM 936 C CA . LYS A 1 117 ? 6.710 -14.337 -19.968 1.00 84.44 117 LYS A CA 1
ATOM 937 C C . LYS A 1 117 ? 5.281 -14.474 -20.479 1.00 84.44 117 LYS A C 1
ATOM 939 O O . LYS A 1 117 ? 4.745 -15.579 -20.524 1.00 84.44 117 LYS A O 1
ATOM 944 N N . SER A 1 118 ? 4.710 -13.366 -20.915 1.00 82.50 118 SER A N 1
ATOM 945 C CA . SER A 1 118 ? 3.375 -13.289 -21.505 1.00 82.50 118 SER A CA 1
ATOM 946 C C . SER A 1 118 ? 3.380 -12.275 -22.655 1.00 82.50 118 SER A C 1
ATOM 948 O O . SER A 1 118 ? 4.225 -11.373 -22.677 1.00 82.50 118 SER A O 1
ATOM 950 N N . PRO A 1 119 ? 2.491 -12.431 -23.653 1.00 84.25 119 PRO A N 1
ATOM 951 C CA . PRO A 1 119 ? 2.367 -11.465 -24.738 1.00 84.25 119 PRO A CA 1
ATOM 952 C C . PRO A 1 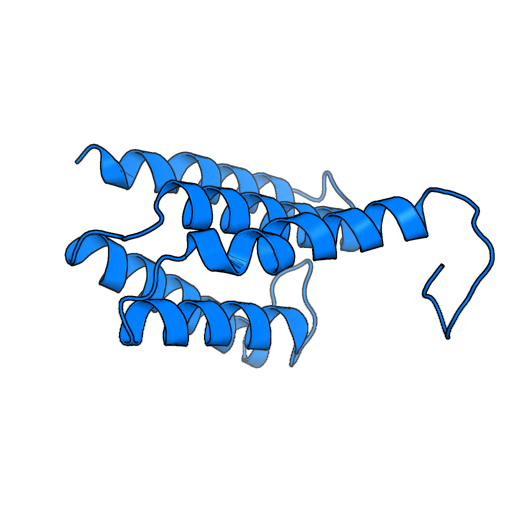119 ? 1.998 -10.095 -24.178 1.00 84.25 119 PRO A C 1
ATOM 954 O O . PRO A 1 119 ? 1.117 -9.990 -23.334 1.00 84.25 119 PRO A O 1
ATOM 957 N N . ILE A 1 120 ? 2.652 -9.042 -24.657 1.00 84.31 120 ILE A N 1
ATOM 958 C CA . ILE A 1 120 ? 2.299 -7.676 -24.276 1.00 84.31 120 ILE A CA 1
ATOM 959 C C . ILE A 1 120 ? 1.005 -7.301 -24.999 1.00 84.31 120 ILE A C 1
ATOM 961 O O . ILE A 1 120 ? 0.972 -7.255 -26.227 1.00 84.31 120 ILE A O 1
ATOM 965 N N . TRP A 1 121 ? -0.041 -7.007 -24.231 1.00 77.06 121 TRP A N 1
ATOM 966 C CA . TRP A 1 121 ? -1.323 -6.537 -24.752 1.00 77.06 121 TRP A CA 1
ATOM 967 C C . TRP A 1 121 ? -1.343 -5.020 -24.933 1.00 77.06 121 TRP A C 1
ATOM 969 O O . TRP A 1 121 ? -1.803 -4.526 -25.959 1.00 77.06 121 TRP A O 1
ATOM 979 N N . ILE A 1 122 ? -0.851 -4.261 -23.946 1.00 81.00 122 ILE A N 1
ATOM 980 C CA . ILE A 1 122 ? -0.842 -2.792 -24.007 1.00 81.00 122 ILE A CA 1
ATOM 981 C C . ILE A 1 122 ? 0.292 -2.189 -23.168 1.00 81.00 122 ILE A C 1
ATOM 983 O O . ILE A 1 122 ? 0.369 -2.388 -21.957 1.00 81.00 122 ILE A O 1
ATOM 987 N N . HIS A 1 123 ? 1.165 -1.400 -23.798 1.00 80.81 123 HIS A N 1
ATOM 988 C CA . HIS A 1 123 ? 2.375 -0.827 -23.187 1.00 80.81 123 HIS A CA 1
ATOM 989 C C . HIS A 1 123 ? 3.266 -1.872 -22.498 1.00 80.81 123 HIS A C 1
ATOM 991 O O . HIS A 1 123 ? 3.984 -2.600 -23.166 1.00 80.81 123 HIS A O 1
ATOM 997 N N . THR A 1 124 ? 3.256 -1.923 -21.167 1.00 75.75 124 THR A N 1
ATOM 998 C CA . THR A 1 124 ? 4.006 -2.886 -20.348 1.00 75.75 124 THR A CA 1
ATOM 999 C C . THR A 1 124 ? 3.091 -3.922 -19.698 1.00 75.75 124 THR A C 1
ATOM 1001 O O . THR A 1 124 ? 3.537 -4.686 -18.846 1.00 75.75 124 THR A O 1
ATOM 1004 N N . LYS A 1 125 ? 1.800 -3.925 -20.048 1.00 71.00 125 LYS A N 1
ATOM 1005 C CA . LYS A 1 125 ? 0.813 -4.870 -19.533 1.00 71.00 125 LYS A CA 1
ATOM 1006 C C . LYS A 1 125 ? 0.735 -6.076 -20.451 1.00 71.00 125 LYS A C 1
ATOM 1008 O O . LYS A 1 125 ? 0.604 -5.928 -21.669 1.00 71.00 125 LYS A O 1
ATOM 1013 N N . THR A 1 126 ? 0.784 -7.239 -19.829 1.00 74.62 126 THR A N 1
ATOM 1014 C CA . THR A 1 126 ? 0.640 -8.545 -20.461 1.00 74.62 126 THR A CA 1
ATOM 1015 C C . THR A 1 126 ? -0.664 -9.202 -20.068 1.00 74.62 126 THR A C 1
ATOM 1017 O O . THR A 1 126 ? -1.045 -8.996 -18.892 1.00 74.62 126 THR A O 1
#

Secondary structure (DSSP, 8-state):
-GGGGGHHHHHHHHHHHHTTSS-HHHHHHHHHHHHHHHHHHH-S--HHHHHHHHHHHHHHHHHTTSS--TT--TT-HHHHHHHHHHHHHHHTT--GGGGHIIIIIHHHHHHHHHHS----SBTTB-

Mean predicted aligned error: 4.29 Å

Foldseek 3Di:
DVLCVLVVQLVVLLCVLQVVPDDLLVSVLSNLQSVLVSLLVCFQPDPVVLVVLLVVLVVQLVCLCPPHDPSAHRPGPLSNVSSVVVNVCSVVRHGSNVCNCVRHVVSVQVVCLVPDDDDAPDDSHD

pLDDT: mean 91.52, std 6.38, range [56.69, 97.56]

Organism: Theileria parva (NCBI:txid5875)

Sequence (126 aa):
MDEMIHLIPILLIFIIAYSKLLNKFYSRKLVHLGCGLVLAKVNVPSVPLKYIIQLIAILSIISCFIFPFPFSRKFDFGIITYNLTVLVFIWLNIPLRILLPMFVVDPMASIVGTNLKSPIWIHTKT

Solvent-accessible surface area (backbone atoms only — not comparable to full-atom values): 6945 Å² total; per-residue (Å²): 118,76,76,59,59,62,51,54,61,48,51,51,43,52,50,52,42,69,66,62,83,43,57,49,67,55,21,40,39,47,44,48,31,53,49,32,49,52,48,31,70,55,26,68,65,54,75,73,52,43,54,52,54,45,50,54,34,51,52,57,42,52,27,22,73,76,61,43,53,94,51,53,45,78,71,36,60,69,62,40,52,51,33,51,52,53,46,52,32,59,74,71,69,44,56,38,44,76,45,41,56,69,21,44,50,50,44,48,51,56,52,46,55,71,73,48,95,64,70,69,76,54,93,89,41,85

Radius of gyration: 15.09 Å; Cα contacts (8 Å, |Δi|>4): 115; chains: 1; bounding box: 35×30×48 Å